Protein AF-A0A2H3C843-F1 (afdb_monomer_lite)

Foldseek 3Di:
DQLVVVCVVPVWAQLLVSQVSSLVVLQVVLVVLVVVLVVVVVVVVVCDVVPDDDDPDDPVVSVVSNPSDRDRDDDDDPDDDPRRGIDDD

pLDDT: mean 81.85, std 14.4, range [50.56, 95.75]

Secondary structure (DSSP, 8-state):
-HHHHHHHH-SS-BHHHHHHHHHHHHHHHHHHHHHHHHHHHHHHHHHHHHH-SS----GGGGSGGG--PPP------SS---TTSBP--

Radius of gyration: 20.21 Å; chains: 1; bounding box: 43×16×58 Å

Organism: Armillaria gallica (NCBI:txid47427)

Structure (mmCIF, N/CA/C/O backbone):
data_AF-A0A2H3C843-F1
#
_entry.id   AF-A0A2H3C843-F1
#
loop_
_atom_site.group_PDB
_atom_site.id
_atom_site.type_symbol
_atom_site.label_atom_id
_atom_site.label_alt_id
_atom_site.label_comp_id
_atom_site.label_asym_id
_atom_site.label_entity_id
_atom_site.label_seq_id
_atom_site.pdbx_PDB_ins_code
_atom_site.Cartn_x
_atom_site.Cartn_y
_atom_site.Cartn_z
_atom_site.occupancy
_atom_site.B_iso_or_equiv
_atom_site.auth_seq_id
_atom_site.auth_comp_id
_atom_site.auth_asym_id
_atom_site.auth_atom_id
_atom_site.pdbx_PDB_model_num
ATOM 1 N N . GLN A 1 1 ? 1.795 -9.368 1.328 1.00 66.88 1 GLN A N 1
ATOM 2 C CA . GLN A 1 1 ? 0.459 -9.309 1.961 1.00 66.88 1 GLN A CA 1
ATOM 3 C C . GLN A 1 1 ? 0.478 -8.195 3.003 1.00 66.88 1 GLN A C 1
ATOM 5 O O . GLN A 1 1 ? 0.984 -8.422 4.091 1.00 66.88 1 GLN A O 1
ATOM 10 N N . ALA A 1 2 ? -0.003 -6.993 2.662 1.00 85.00 2 ALA A N 1
ATOM 11 C CA . ALA A 1 2 ? 0.082 -5.809 3.534 1.00 85.00 2 ALA A CA 1
ATOM 12 C C . ALA A 1 2 ? -0.589 -6.023 4.903 1.00 85.00 2 ALA A C 1
ATOM 14 O O . ALA A 1 2 ? 0.001 -5.722 5.932 1.00 85.00 2 ALA A O 1
ATOM 15 N N . LEU A 1 3 ? -1.779 -6.634 4.913 1.00 89.00 3 LEU A N 1
ATOM 16 C CA . LEU A 1 3 ? -2.542 -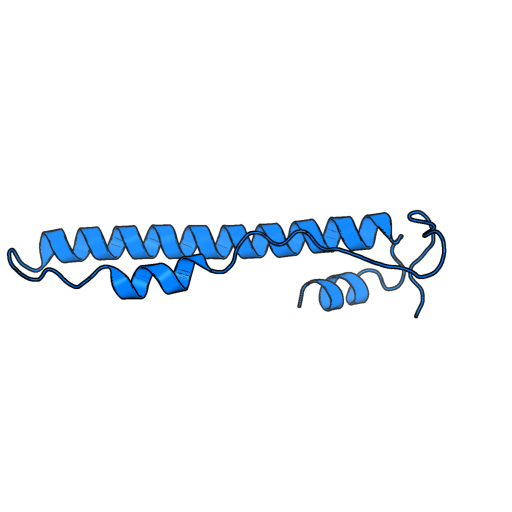6.898 6.134 1.00 89.00 3 LEU A CA 1
ATOM 17 C C . LEU A 1 3 ? -1.772 -7.752 7.154 1.00 89.00 3 LEU A C 1
ATOM 19 O O . LEU A 1 3 ? -1.753 -7.428 8.335 1.00 89.00 3 LEU A O 1
ATOM 23 N N . ILE A 1 4 ? -1.119 -8.824 6.698 1.00 90.75 4 ILE A N 1
ATOM 24 C CA . ILE A 1 4 ? -0.381 -9.735 7.585 1.00 90.75 4 ILE A CA 1
ATOM 25 C C . ILE A 1 4 ? 0.803 -9.018 8.229 1.00 90.75 4 ILE A C 1
ATOM 27 O O . ILE A 1 4 ? 1.026 -9.164 9.424 1.00 90.75 4 ILE A O 1
ATOM 31 N N . GLU A 1 5 ? 1.551 -8.234 7.456 1.00 91.94 5 GLU A N 1
ATOM 32 C CA . GLU A 1 5 ? 2.709 -7.508 7.983 1.00 91.94 5 GLU A CA 1
ATOM 33 C C . GLU A 1 5 ? 2.293 -6.405 8.965 1.00 91.94 5 GLU A C 1
ATOM 35 O O . GLU A 1 5 ? 2.955 -6.209 9.981 1.00 91.94 5 GLU A O 1
ATOM 40 N N . ILE A 1 6 ? 1.159 -5.740 8.724 1.00 92.62 6 ILE A N 1
ATOM 41 C CA . ILE A 1 6 ? 0.594 -4.770 9.672 1.00 92.62 6 ILE A CA 1
ATOM 42 C C . ILE A 1 6 ? 0.217 -5.466 10.987 1.00 92.62 6 ILE A C 1
ATOM 44 O O . ILE A 1 6 ? 0.649 -5.017 12.045 1.00 92.62 6 ILE A O 1
ATOM 48 N N . LEU A 1 7 ? -0.502 -6.595 10.921 1.00 93.44 7 LEU A N 1
ATOM 49 C CA . LEU A 1 7 ? -0.947 -7.336 12.110 1.00 93.44 7 LEU A CA 1
ATOM 50 C C . LEU A 1 7 ? 0.189 -8.040 12.871 1.00 93.44 7 LEU A C 1
ATOM 52 O O . LEU A 1 7 ? 0.065 -8.296 14.064 1.00 93.44 7 LEU A O 1
ATOM 56 N N . LYS A 1 8 ? 1.310 -8.359 12.214 1.00 93.69 8 LYS A N 1
ATOM 57 C CA . LYS A 1 8 ? 2.512 -8.858 12.903 1.00 93.69 8 LYS A CA 1
ATOM 58 C C . LYS A 1 8 ? 3.164 -7.785 13.776 1.00 93.69 8 LYS A C 1
ATOM 60 O O . LYS A 1 8 ? 3.679 -8.113 14.840 1.00 93.69 8 LYS A O 1
ATOM 65 N N . ASN A 1 9 ? 3.178 -6.536 13.308 1.00 93.44 9 ASN A N 1
ATOM 66 C CA . ASN A 1 9 ? 3.824 -5.422 14.006 1.00 93.44 9 ASN A CA 1
ATOM 67 C C . ASN A 1 9 ? 2.939 -4.846 15.115 1.00 93.44 9 ASN A C 1
ATOM 69 O O . ASN A 1 9 ? 3.424 -4.560 16.206 1.00 93.44 9 ASN A O 1
ATOM 73 N N . ASP A 1 10 ? 1.646 -4.698 14.840 1.00 93.62 10 ASP A N 1
ATOM 74 C CA . ASP A 1 10 ? 0.629 -4.358 15.827 1.00 93.62 10 ASP A CA 1
ATOM 75 C C . ASP A 1 10 ? -0.520 -5.362 15.686 1.00 93.62 10 ASP A C 1
ATOM 77 O O . ASP A 1 10 ? -1.271 -5.287 14.713 1.00 93.62 10 ASP A O 1
ATOM 81 N N . PRO A 1 11 ? -0.665 -6.321 16.617 1.00 93.75 11 PRO A N 1
ATOM 82 C CA . PRO A 1 11 ? -1.742 -7.307 16.559 1.00 93.75 11 PRO A CA 1
ATOM 83 C C . PRO A 1 11 ? -3.143 -6.725 16.771 1.00 93.75 11 PRO A C 1
ATOM 85 O O . PRO A 1 11 ? -4.124 -7.350 16.365 1.00 93.75 11 PRO A O 1
ATOM 88 N N . HIS A 1 12 ? -3.259 -5.551 17.409 1.00 94.12 12 HIS A N 1
ATOM 89 C CA . HIS A 1 12 ? -4.544 -4.978 17.827 1.00 94.12 12 HIS A CA 1
ATOM 90 C C . HIS A 1 12 ? -4.672 -3.471 17.528 1.00 94.12 12 HIS A C 1
ATOM 92 O O . HIS A 1 12 ? -5.025 -2.702 18.438 1.00 94.12 12 HIS A O 1
ATOM 98 N N . PRO A 1 13 ? -4.447 -3.035 16.272 1.00 94.31 13 PRO A N 1
ATOM 99 C CA . PRO A 1 13 ? -4.613 -1.646 15.874 1.00 94.31 13 PRO A CA 1
ATOM 100 C C . PRO A 1 13 ? -6.083 -1.254 15.975 1.00 94.31 13 PRO A C 1
ATOM 102 O O . PRO A 1 13 ? -6.976 -2.108 15.946 1.00 94.31 13 PRO A O 1
ATOM 105 N N . SER A 1 14 ? -6.373 0.045 16.046 1.00 95.75 14 SER A N 1
ATOM 106 C CA . SER A 1 14 ? -7.749 0.477 15.807 1.00 95.75 14 SER A CA 1
ATOM 107 C C . SER A 1 14 ? -8.158 0.123 14.374 1.00 95.75 14 SER A C 1
ATOM 109 O O . SER A 1 14 ? -7.319 0.053 13.472 1.00 95.75 14 SER A O 1
ATOM 111 N N . LEU A 1 15 ? -9.449 -0.090 14.131 1.00 93.25 15 LEU A N 1
ATOM 112 C CA . LEU A 1 15 ? -9.930 -0.400 12.783 1.00 93.25 15 LEU A CA 1
ATOM 113 C C . LEU A 1 15 ? -9.608 0.725 11.784 1.00 93.25 15 LEU A C 1
ATOM 115 O O . LEU A 1 15 ? -9.286 0.466 10.627 1.00 93.25 15 LEU A O 1
ATOM 119 N N . LYS A 1 16 ? -9.639 1.977 12.249 1.00 94.38 16 LYS A N 1
ATOM 120 C CA . LYS A 1 16 ? -9.197 3.152 11.497 1.00 94.38 16 LYS A CA 1
ATOM 121 C C . LYS A 1 16 ? -7.723 3.049 11.105 1.00 94.38 16 LYS A C 1
ATOM 123 O O . LYS A 1 16 ? -7.398 3.240 9.932 1.00 94.38 16 LYS A O 1
ATOM 128 N N . ASP A 1 17 ? -6.848 2.754 12.063 1.00 95.06 17 ASP A N 1
ATOM 129 C CA . ASP A 1 17 ? -5.405 2.673 11.815 1.00 95.06 17 ASP A CA 1
ATOM 130 C C . ASP A 1 17 ? -5.076 1.488 10.908 1.00 95.06 17 ASP A C 1
ATOM 132 O O . ASP A 1 17 ? -4.279 1.621 9.984 1.00 95.06 17 ASP A O 1
ATOM 136 N N . LEU A 1 18 ? -5.761 0.358 11.100 1.00 94.31 18 LEU A N 1
ATOM 137 C CA . LEU A 1 18 ? -5.643 -0.813 10.240 1.00 94.31 18 LEU A CA 1
ATOM 138 C C . LEU A 1 18 ? -5.953 -0.462 8.781 1.00 94.31 18 LEU A C 1
ATOM 140 O O . LEU A 1 18 ? -5.117 -0.684 7.907 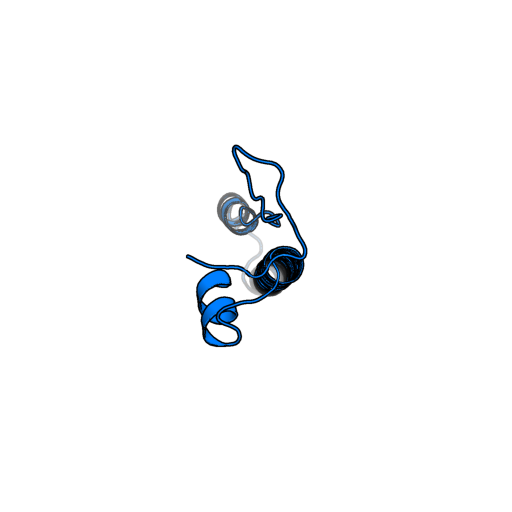1.00 94.31 18 LEU A O 1
ATOM 144 N N . MET A 1 19 ? -7.122 0.129 8.517 1.00 94.19 19 MET A N 1
ATOM 145 C CA . MET A 1 19 ? -7.534 0.497 7.158 1.00 94.19 19 MET A CA 1
ATOM 146 C C . MET A 1 19 ? -6.609 1.553 6.543 1.00 94.19 19 MET A C 1
ATOM 148 O O . MET A 1 19 ? -6.238 1.441 5.374 1.00 94.19 19 MET A O 1
ATOM 152 N N . THR A 1 20 ? -6.171 2.531 7.341 1.00 94.88 20 THR A N 1
ATOM 153 C CA . THR A 1 20 ? -5.218 3.568 6.909 1.00 94.88 20 THR A CA 1
ATOM 154 C C . THR A 1 20 ? -3.877 2.952 6.506 1.00 94.88 20 THR A C 1
ATOM 156 O O . THR A 1 20 ? -3.360 3.229 5.425 1.00 94.88 20 THR A O 1
ATOM 159 N N . ASN A 1 21 ? -3.333 2.058 7.333 1.00 94.56 21 ASN A N 1
ATOM 160 C CA . ASN A 1 21 ? -2.052 1.407 7.074 1.00 94.56 21 ASN A CA 1
ATOM 161 C C . ASN A 1 21 ? -2.121 0.474 5.861 1.00 94.56 21 ASN A C 1
ATOM 163 O O . ASN A 1 21 ? -1.209 0.475 5.033 1.00 94.56 21 ASN A O 1
ATOM 167 N N . VAL A 1 22 ? -3.213 -0.284 5.708 1.00 93.12 22 VAL A N 1
ATOM 168 C CA . VAL A 1 22 ? -3.424 -1.123 4.519 1.00 93.12 22 VAL A CA 1
ATOM 169 C C . VAL A 1 22 ? -3.488 -0.249 3.266 1.00 93.12 22 VAL A C 1
ATOM 171 O O . VAL A 1 22 ? -2.852 -0.587 2.267 1.00 93.12 22 VAL A O 1
ATOM 174 N N . SER A 1 23 ? -4.192 0.887 3.320 1.00 92.62 23 SER A N 1
ATOM 175 C CA . SER A 1 23 ? -4.279 1.831 2.200 1.00 92.62 23 SER A CA 1
ATOM 176 C C . SER A 1 23 ? -2.898 2.366 1.812 1.00 92.62 23 SER A C 1
ATOM 178 O O . SER A 1 23 ? -2.508 2.282 0.646 1.00 92.62 23 SER A O 1
ATOM 180 N N . HIS A 1 24 ? -2.095 2.805 2.786 1.00 93.06 24 HIS A N 1
ATOM 181 C CA . HIS A 1 24 ? -0.730 3.277 2.542 1.00 93.06 24 HIS A CA 1
ATOM 182 C C . HIS A 1 24 ? 0.168 2.211 1.906 1.00 93.06 24 HIS A C 1
ATOM 184 O O . HIS A 1 24 ? 0.870 2.499 0.935 1.00 93.06 24 HIS A O 1
ATOM 190 N N . GLU A 1 25 ? 0.141 0.977 2.410 1.00 91.81 25 GLU A N 1
ATOM 191 C CA . GLU A 1 25 ? 0.989 -0.098 1.888 1.00 91.81 25 GLU A CA 1
ATOM 192 C C . GLU A 1 25 ? 0.584 -0.519 0.473 1.00 91.81 25 GLU A C 1
ATOM 194 O O . GLU A 1 25 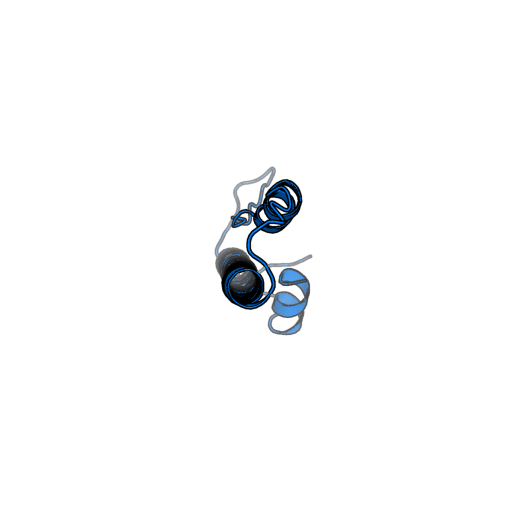? 1.439 -0.697 -0.401 1.00 91.81 25 GLU A O 1
ATOM 199 N N . VAL A 1 26 ? -0.718 -0.620 0.201 1.00 89.19 26 VAL A N 1
ATOM 200 C CA . VAL A 1 26 ? -1.212 -0.942 -1.143 1.00 89.19 26 VAL A CA 1
ATOM 201 C C . VAL A 1 26 ? -0.928 0.199 -2.122 1.00 89.19 26 VAL A C 1
ATOM 203 O O . VAL A 1 26 ? -0.498 -0.051 -3.254 1.00 89.19 26 VAL A O 1
ATOM 206 N N . HIS A 1 27 ? -1.071 1.452 -1.688 1.00 89.94 27 HIS A N 1
ATOM 207 C CA . HIS A 1 27 ? -0.710 2.620 -2.486 1.00 89.94 27 HIS A CA 1
ATOM 208 C C . HIS A 1 27 ? 0.788 2.634 -2.818 1.00 89.94 27 HIS A C 1
ATOM 210 O O . HIS A 1 27 ? 1.171 2.773 -3.980 1.00 89.94 27 HIS A O 1
ATOM 216 N N . LYS A 1 28 ? 1.651 2.399 -1.824 1.00 90.06 28 LYS A N 1
ATOM 217 C CA . LYS A 1 28 ? 3.108 2.320 -2.000 1.00 90.06 28 LYS A CA 1
ATOM 218 C C . LYS A 1 28 ? 3.511 1.198 -2.956 1.00 90.06 28 LYS A C 1
ATOM 220 O O . LYS A 1 28 ? 4.349 1.410 -3.834 1.00 90.06 28 LYS A O 1
ATOM 225 N N . ALA A 1 29 ? 2.910 0.017 -2.823 1.00 87.12 29 ALA A N 1
ATOM 226 C CA . ALA A 1 29 ? 3.136 -1.094 -3.743 1.00 87.12 29 ALA A CA 1
ATOM 227 C C . ALA A 1 29 ? 2.736 -0.723 -5.181 1.00 87.12 29 ALA A C 1
ATOM 229 O O . ALA A 1 29 ? 3.501 -0.965 -6.118 1.00 87.12 29 ALA A O 1
ATOM 230 N N . SER A 1 30 ? 1.589 -0.057 -5.338 1.00 86.12 30 SER A N 1
ATOM 231 C CA . SER A 1 30 ? 1.106 0.433 -6.631 1.00 86.12 30 SER A CA 1
ATOM 232 C C . SER A 1 30 ? 2.083 1.440 -7.242 1.00 86.12 30 SER A C 1
ATOM 234 O O . SER A 1 30 ? 2.477 1.275 -8.396 1.00 86.12 30 SER A O 1
ATOM 236 N N . LEU A 1 31 ? 2.559 2.430 -6.475 1.00 88.25 31 LEU A N 1
ATOM 237 C CA . LEU A 1 31 ? 3.548 3.411 -6.940 1.00 88.25 31 LEU A CA 1
ATOM 238 C C . LEU A 1 31 ? 4.859 2.757 -7.392 1.00 88.25 31 LEU A C 1
ATOM 240 O O . LEU A 1 31 ? 5.394 3.106 -8.446 1.00 88.25 31 LEU A O 1
ATOM 244 N N . ASN A 1 32 ? 5.366 1.787 -6.629 1.00 88.25 32 ASN A N 1
ATOM 245 C CA . ASN A 1 32 ? 6.581 1.057 -6.988 1.00 88.25 32 ASN A CA 1
ATOM 246 C C . ASN A 1 32 ? 6.418 0.302 -8.312 1.00 88.25 32 ASN A C 1
ATOM 248 O O . ASN A 1 32 ? 7.321 0.329 -9.152 1.00 88.25 32 ASN A O 1
ATOM 252 N N . MET A 1 33 ? 5.263 -0.333 -8.519 1.00 85.62 33 MET A N 1
ATOM 253 C CA . MET A 1 33 ? 4.957 -1.023 -9.769 1.00 85.62 33 MET A CA 1
ATOM 254 C C . MET A 1 33 ? 4.876 -0.041 -10.944 1.00 85.62 33 MET A C 1
ATOM 256 O O . MET A 1 33 ? 5.545 -0.239 -11.958 1.00 85.62 33 MET A O 1
ATOM 260 N N . HIS A 1 34 ? 4.151 1.070 -10.780 1.00 85.69 34 HIS A N 1
ATOM 261 C CA . HIS A 1 34 ? 4.037 2.115 -11.802 1.00 85.69 34 HIS A CA 1
ATOM 262 C C . HIS A 1 34 ? 5.402 2.704 -12.178 1.00 85.69 34 HIS A C 1
ATOM 264 O O . HIS A 1 34 ? 5.690 2.898 -13.359 1.00 85.69 34 HIS A O 1
ATOM 270 N N . SER A 1 35 ? 6.267 2.951 -11.190 1.00 88.00 35 SER A N 1
ATOM 271 C CA . SER A 1 35 ? 7.630 3.439 -11.418 1.00 88.00 35 SER A CA 1
ATOM 272 C C . SER A 1 35 ? 8.446 2.455 -12.264 1.00 88.00 35 SER A C 1
ATOM 274 O O . SER A 1 35 ? 9.031 2.844 -13.275 1.00 88.00 35 SER A O 1
ATOM 276 N N . ARG A 1 36 ? 8.410 1.160 -11.922 1.00 86.81 36 ARG A N 1
ATOM 277 C CA . ARG A 1 36 ? 9.094 0.101 -12.685 1.00 86.81 36 ARG A CA 1
ATOM 278 C C . ARG A 1 36 ? 8.581 -0.001 -14.118 1.00 86.81 36 ARG A C 1
ATOM 280 O O . ARG A 1 36 ? 9.387 -0.072 -15.041 1.00 86.81 36 ARG A O 1
ATOM 287 N N . ILE A 1 3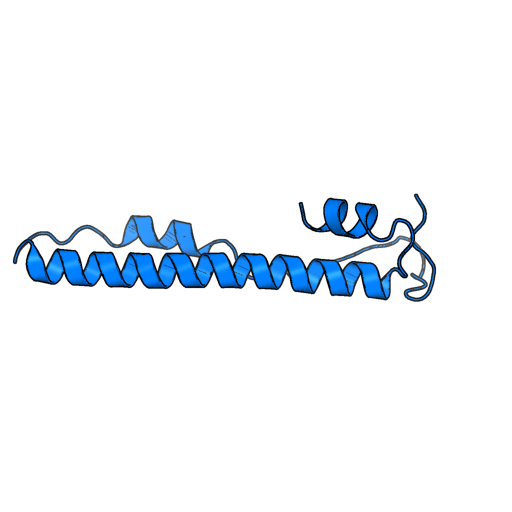7 ? 7.264 0.058 -14.313 1.00 84.94 37 ILE A N 1
ATOM 288 C CA . ILE A 1 37 ? 6.645 0.044 -15.645 1.00 84.94 37 ILE A CA 1
ATOM 289 C C . ILE A 1 37 ? 7.079 1.264 -16.454 1.00 84.94 37 ILE A C 1
ATOM 291 O O . ILE A 1 37 ? 7.414 1.135 -17.629 1.00 84.94 37 ILE A O 1
ATOM 295 N N . LYS A 1 38 ? 7.100 2.453 -15.844 1.00 86.00 38 LYS A N 1
ATOM 296 C CA . LYS A 1 38 ? 7.533 3.683 -16.515 1.00 86.00 38 LYS A CA 1
ATOM 297 C C . LYS A 1 38 ? 8.987 3.586 -16.974 1.00 86.00 38 LYS A C 1
ATOM 299 O O . LYS A 1 38 ? 9.275 3.960 -18.111 1.00 86.00 38 LYS A O 1
ATOM 304 N N . THR A 1 39 ? 9.876 3.068 -16.125 1.00 89.06 39 THR A N 1
ATOM 305 C CA . THR A 1 39 ? 11.280 2.814 -16.478 1.00 89.06 39 THR A CA 1
ATOM 306 C C . THR A 1 39 ? 11.378 1.806 -17.618 1.00 89.06 39 THR A C 1
ATOM 308 O O . THR A 1 39 ? 11.962 2.120 -18.646 1.00 89.06 39 THR A O 1
ATOM 311 N N . TYR A 1 40 ? 10.689 0.668 -17.518 1.00 85.75 40 TYR A N 1
ATOM 312 C CA . TYR A 1 40 ? 10.660 -0.341 -18.578 1.00 85.75 40 TYR A CA 1
ATOM 313 C C . TYR A 1 40 ? 10.165 0.215 -19.925 1.00 85.75 40 TYR A C 1
ATOM 315 O O . TYR A 1 40 ? 10.824 0.044 -20.949 1.00 85.75 40 TYR A O 1
ATOM 323 N N . LYS A 1 41 ? 9.043 0.954 -19.935 1.00 84.12 41 LYS A N 1
ATOM 324 C CA . LYS A 1 41 ? 8.511 1.623 -21.139 1.00 84.12 41 LYS A CA 1
ATOM 325 C C . LYS A 1 41 ? 9.524 2.615 -21.727 1.00 84.12 41 LYS A C 1
ATOM 327 O O . LYS A 1 41 ? 9.586 2.773 -22.946 1.00 84.12 41 LYS A O 1
ATOM 332 N N . LYS A 1 42 ? 10.294 3.315 -20.886 1.00 87.31 42 LYS A N 1
ATOM 333 C CA . LYS A 1 42 ? 11.340 4.249 -21.329 1.00 87.31 42 LYS A CA 1
ATOM 334 C C . LYS A 1 42 ? 12.510 3.500 -21.970 1.00 87.31 42 LYS A C 1
ATOM 336 O O . LYS A 1 42 ? 12.916 3.871 -23.069 1.00 87.31 42 LYS A O 1
ATOM 341 N N . ASP A 1 43 ? 12.996 2.449 -21.320 1.00 87.06 43 ASP A N 1
ATOM 342 C CA . ASP A 1 43 ? 14.135 1.657 -21.788 1.00 87.06 43 ASP A CA 1
ATOM 343 C C . ASP A 1 43 ? 13.808 0.945 -23.105 1.00 87.06 43 ASP A C 1
ATOM 345 O O . ASP A 1 43 ? 14.612 0.969 -24.034 1.00 87.06 43 ASP A O 1
ATOM 349 N N . LEU A 1 44 ? 12.585 0.418 -23.242 1.00 84.31 44 LEU A N 1
ATOM 350 C CA . LEU A 1 44 ? 12.078 -0.127 -24.503 1.00 84.31 44 LEU A CA 1
ATOM 351 C C . LEU A 1 44 ? 12.096 0.906 -25.633 1.00 84.31 44 LEU A C 1
ATOM 353 O O . LEU A 1 44 ? 12.589 0.616 -26.720 1.00 84.31 44 LEU A O 1
ATOM 357 N N . LYS A 1 45 ? 11.579 2.119 -25.392 1.00 84.50 45 LYS A N 1
ATOM 358 C CA . LYS A 1 45 ? 11.593 3.197 -26.399 1.00 84.50 45 LYS A CA 1
ATOM 359 C C . LYS A 1 45 ? 13.015 3.553 -26.820 1.00 84.50 45 LYS A C 1
ATOM 361 O O . LYS A 1 45 ? 13.271 3.802 -27.997 1.00 84.50 45 LYS A O 1
ATOM 366 N N . GLU A 1 46 ? 13.936 3.595 -25.864 1.00 87.12 46 GLU A N 1
ATOM 367 C CA . GLU A 1 46 ? 15.334 3.890 -26.141 1.00 87.12 46 GLU A CA 1
ATOM 368 C C . GLU A 1 46 ? 16.031 2.762 -26.911 1.00 87.12 46 GLU A C 1
ATOM 370 O O . GLU A 1 46 ? 16.764 3.049 -27.857 1.00 87.12 46 GLU A O 1
ATOM 375 N N . TRP A 1 47 ? 15.765 1.502 -26.564 1.00 82.06 47 TRP A N 1
ATOM 376 C CA . TRP A 1 47 ? 16.239 0.340 -27.310 1.00 82.06 47 TRP A CA 1
ATOM 377 C C . TRP A 1 47 ? 15.696 0.341 -28.744 1.00 82.06 47 TRP A C 1
ATOM 379 O O . TRP A 1 47 ? 16.486 0.272 -29.678 1.00 82.06 47 TRP A O 1
ATOM 389 N N . HIS A 1 48 ? 14.391 0.564 -28.946 1.00 80.00 48 HIS A N 1
ATOM 390 C CA . HIS A 1 48 ? 13.792 0.694 -30.284 1.00 80.00 48 HIS A CA 1
ATOM 391 C C . HIS A 1 48 ? 14.492 1.771 -31.124 1.00 80.00 48 HIS A C 1
ATOM 393 O O . HIS A 1 48 ? 14.874 1.513 -32.264 1.00 80.00 48 HIS A O 1
ATOM 399 N N . ARG A 1 49 ? 14.735 2.959 -30.546 1.00 81.56 49 ARG A N 1
ATOM 400 C CA . ARG A 1 49 ? 15.451 4.058 -31.220 1.00 81.56 49 ARG A CA 1
ATOM 401 C C . ARG A 1 49 ? 16.872 3.667 -31.643 1.00 81.56 49 ARG A C 1
ATOM 403 O O . ARG A 1 49 ? 17.382 4.212 -32.615 1.00 81.56 49 ARG A O 1
ATOM 410 N N . ARG A 1 50 ? 17.525 2.777 -30.892 1.00 82.06 50 ARG A N 1
ATOM 411 C CA . ARG A 1 50 ? 18.903 2.328 -31.142 1.00 82.06 50 ARG A CA 1
ATOM 412 C C . ARG A 1 50 ? 18.981 1.095 -32.054 1.00 82.06 50 ARG A C 1
ATOM 414 O O . ARG A 1 50 ? 20.022 0.908 -32.671 1.00 82.06 50 ARG A O 1
ATOM 421 N N . SER A 1 51 ? 17.937 0.262 -32.123 1.00 70.81 51 SER A N 1
ATOM 422 C CA . SER A 1 51 ? 18.041 -1.105 -32.655 1.00 70.81 51 SER A CA 1
ATOM 423 C C . SER A 1 51 ? 17.451 -1.364 -34.047 1.00 70.81 51 SER A C 1
ATOM 425 O O . SER A 1 51 ? 17.971 -2.274 -34.681 1.00 70.81 51 SER A O 1
ATOM 427 N N . CYS A 1 52 ? 16.449 -0.634 -34.569 1.00 54.84 52 CYS A N 1
ATOM 428 C CA . CYS A 1 52 ? 16.090 -0.688 -36.008 1.00 54.84 52 CYS A CA 1
ATOM 429 C C . CYS A 1 52 ? 14.913 0.222 -36.406 1.00 54.84 52 CYS A C 1
ATOM 431 O O . CYS A 1 52 ? 13.976 0.427 -35.640 1.00 54.84 52 CYS A O 1
ATOM 433 N N . THR A 1 53 ? 14.932 0.662 -37.667 1.00 59.75 53 THR A N 1
ATOM 434 C CA . THR A 1 53 ? 13.966 1.549 -38.342 1.00 59.75 53 THR A CA 1
ATOM 435 C C . THR A 1 53 ? 12.620 0.884 -38.707 1.00 59.75 53 THR A C 1
ATOM 437 O O . THR A 1 53 ? 11.731 1.583 -39.175 1.00 59.75 53 THR A O 1
ATOM 440 N N . GLU A 1 54 ? 12.402 -0.423 -38.482 1.00 57.78 54 GLU A N 1
ATOM 441 C CA . GLU A 1 54 ? 11.241 -1.126 -39.086 1.00 57.78 54 GLU A CA 1
ATOM 442 C C . GLU A 1 54 ? 10.380 -2.033 -38.182 1.00 57.78 54 GLU A C 1
ATOM 444 O O . GLU A 1 54 ? 9.347 -2.522 -38.634 1.00 57.78 54 GLU A O 1
ATOM 449 N N . ALA A 1 55 ? 10.686 -2.248 -36.901 1.00 50.56 55 ALA A N 1
ATOM 450 C CA . ALA A 1 55 ? 9.891 -3.188 -36.094 1.00 50.56 55 ALA A CA 1
ATOM 451 C C . ALA A 1 55 ? 8.837 -2.486 -35.218 1.00 50.56 55 ALA A C 1
ATOM 453 O O . ALA A 1 55 ? 9.072 -2.168 -34.048 1.00 50.56 55 ALA A O 1
ATOM 454 N N . ALA A 1 56 ? 7.644 -2.280 -35.781 1.00 55.12 56 ALA A N 1
ATOM 455 C CA . ALA A 1 56 ? 6.432 -1.937 -35.039 1.00 55.12 56 ALA A CA 1
ATOM 456 C C . ALA A 1 56 ? 5.947 -3.155 -34.229 1.00 55.12 56 ALA A C 1
ATOM 458 O O . ALA A 1 56 ? 5.053 -3.889 -34.644 1.00 55.12 56 ALA A O 1
ATOM 459 N N . VAL A 1 57 ? 6.555 -3.395 -33.067 1.00 56.59 57 VAL A N 1
ATOM 460 C CA . VAL A 1 57 ? 6.020 -4.363 -32.103 1.00 56.59 57 VAL A CA 1
ATOM 461 C C . VAL A 1 57 ? 4.758 -3.762 -31.483 1.00 56.59 57 VAL A C 1
ATOM 463 O O . VAL A 1 57 ? 4.790 -2.692 -30.873 1.00 56.59 57 VAL A O 1
ATOM 466 N N . SER A 1 58 ? 3.632 -4.439 -31.714 1.00 54.25 58 SER A N 1
ATOM 467 C CA . SER A 1 58 ? 2.294 -4.055 -31.265 1.00 54.25 58 SER A CA 1
ATOM 468 C C . SER A 1 58 ? 2.250 -3.798 -29.755 1.00 54.25 58 SER A C 1
ATOM 470 O O . SER A 1 58 ? 2.629 -4.641 -28.947 1.00 54.25 58 SER A O 1
ATOM 472 N N . VAL A 1 59 ? 1.713 -2.631 -29.390 1.00 54.41 59 VAL A N 1
ATOM 473 C CA . VAL A 1 59 ? 1.535 -2.055 -28.037 1.00 54.41 59 VAL A CA 1
ATOM 474 C C . VAL A 1 59 ? 0.614 -2.898 -27.123 1.00 54.41 59 VAL A C 1
ATOM 476 O O . VAL A 1 59 ? 0.322 -2.524 -25.990 1.00 54.41 59 VAL A O 1
ATOM 479 N N . SER A 1 60 ? 0.157 -4.062 -27.588 1.00 53.62 60 SER A N 1
ATOM 480 C CA . SER A 1 60 ? -0.835 -4.898 -26.909 1.00 53.62 60 SER A CA 1
ATOM 481 C C . SER A 1 60 ? -0.359 -5.465 -25.562 1.00 53.62 60 SER A C 1
ATOM 483 O O . SER A 1 60 ? -1.131 -5.463 -24.606 1.00 53.62 60 SER A O 1
ATOM 485 N N . ASP A 1 61 ? 0.909 -5.870 -25.423 1.00 51.94 61 ASP A N 1
ATOM 486 C CA . ASP A 1 61 ? 1.418 -6.461 -24.166 1.00 51.94 61 ASP A CA 1
ATOM 487 C C . ASP A 1 61 ? 1.596 -5.440 -23.035 1.00 51.94 61 ASP A C 1
ATOM 489 O O . ASP A 1 61 ? 1.656 -5.788 -21.855 1.00 51.94 61 ASP A O 1
ATOM 493 N N . THR A 1 62 ? 1.642 -4.146 -23.360 1.00 53.41 62 THR A N 1
ATOM 494 C CA . THR A 1 62 ? 1.821 -3.098 -22.348 1.00 53.41 62 THR A CA 1
ATOM 495 C C . THR A 1 62 ? 0.532 -2.769 -21.596 1.00 53.41 62 THR A C 1
ATOM 497 O O . THR A 1 62 ? 0.599 -2.207 -20.502 1.00 53.41 62 THR A O 1
ATOM 500 N N . VAL A 1 63 ? -0.625 -3.142 -22.153 1.00 51.94 63 VAL A N 1
ATOM 501 C CA . VAL A 1 63 ? -1.953 -2.931 -21.555 1.00 51.94 63 VAL A CA 1
ATOM 502 C C . VAL A 1 63 ? -2.157 -3.822 -20.322 1.00 51.94 63 VAL A C 1
ATOM 504 O O . VAL A 1 63 ? -2.784 -3.397 -19.356 1.00 51.94 63 VAL A O 1
ATOM 507 N N . ALA A 1 64 ? -1.552 -5.016 -20.286 1.00 53.50 64 ALA A N 1
ATOM 508 C CA . ALA A 1 64 ? -1.658 -5.930 -19.145 1.00 53.50 64 ALA A CA 1
ATOM 509 C C . ALA A 1 64 ? -0.911 -5.435 -17.887 1.00 53.50 64 ALA A C 1
ATOM 511 O O . ALA A 1 64 ? -1.303 -5.754 -16.765 1.00 53.50 64 ALA A O 1
ATOM 512 N N . LEU A 1 65 ? 0.140 -4.621 -18.048 1.00 55.56 65 LEU A N 1
ATOM 513 C CA . LEU A 1 65 ? 0.942 -4.106 -16.929 1.00 55.56 65 LEU A CA 1
ATOM 514 C C . LEU A 1 65 ? 0.233 -3.002 -16.126 1.00 55.56 65 LEU A C 1
ATOM 516 O O . LEU A 1 65 ? 0.573 -2.791 -14.966 1.00 55.56 65 LEU A O 1
ATOM 520 N N . GLU A 1 66 ? -0.755 -2.313 -16.701 1.00 55.66 66 GLU A N 1
ATOM 521 C CA . GLU A 1 66 ? -1.479 -1.212 -16.040 1.00 55.66 66 GLU A CA 1
ATOM 522 C C . GLU A 1 66 ? -2.678 -1.665 -15.188 1.00 55.66 66 GLU A C 1
ATOM 524 O O . GLU A 1 66 ? -3.293 -0.843 -14.516 1.00 55.66 66 GLU A O 1
ATOM 529 N N . MET A 1 67 ? -3.004 -2.963 -15.147 1.00 55.19 67 MET A N 1
ATOM 530 C CA . MET A 1 67 ? -4.229 -3.442 -14.485 1.00 55.19 67 MET A CA 1
ATOM 531 C C . MET A 1 67 ? -4.179 -3.488 -12.948 1.00 55.19 67 MET A C 1
ATOM 533 O O . MET A 1 67 ? -5.210 -3.739 -12.321 1.00 55.19 67 MET A O 1
ATOM 537 N N . THR A 1 68 ? -3.045 -3.200 -12.301 1.00 59.66 68 THR A N 1
ATOM 538 C CA . THR A 1 68 ? -3.035 -2.921 -10.852 1.00 59.66 68 THR A CA 1
ATOM 539 C C . THR A 1 68 ? -3.527 -1.499 -10.604 1.00 59.66 68 THR A C 1
ATOM 541 O O . THR A 1 68 ? -2.752 -0.609 -10.248 1.00 59.66 68 THR A O 1
ATOM 544 N N . ASN A 1 69 ? -4.824 -1.283 -10.829 1.00 64.19 69 ASN A N 1
ATOM 545 C CA . ASN A 1 69 ? -5.505 -0.057 -10.436 1.00 64.19 69 ASN A CA 1
ATOM 546 C C . ASN A 1 69 ? -5.284 0.171 -8.939 1.00 64.19 69 ASN A C 1
ATOM 548 O O . ASN A 1 69 ? -5.341 -0.783 -8.157 1.00 64.19 69 ASN A O 1
ATOM 552 N N . PHE A 1 70 ? -5.028 1.423 -8.552 1.00 74.06 70 PHE A N 1
ATOM 553 C CA . PHE A 1 70 ? -4.942 1.817 -7.148 1.00 74.06 70 PHE A CA 1
ATOM 554 C C . PHE A 1 70 ? -6.168 1.282 -6.408 1.00 74.06 70 PHE A C 1
ATOM 556 O O . PHE A 1 70 ? -7.300 1.616 -6.751 1.00 74.06 70 PHE A O 1
ATOM 563 N N . GLN A 1 71 ? -5.933 0.393 -5.447 1.00 81.88 71 GLN A N 1
ATOM 564 C CA . GLN A 1 71 ? -7.004 -0.175 -4.643 1.00 81.88 71 GLN A CA 1
ATOM 565 C C . GLN A 1 71 ? -7.246 0.734 -3.447 1.00 81.88 71 GLN A C 1
ATOM 567 O O . GLN A 1 71 ? -6.294 1.154 -2.787 1.00 81.88 71 GLN A O 1
ATOM 572 N N . ASP A 1 72 ? -8.517 0.974 -3.154 1.00 84.62 72 ASP A N 1
ATOM 573 C CA . ASP A 1 72 ? -8.948 1.570 -1.899 1.00 84.62 72 ASP A CA 1
ATOM 574 C C . ASP A 1 72 ? -9.537 0.463 -1.013 1.00 84.62 72 ASP A C 1
ATOM 576 O O . ASP A 1 72 ? -10.561 -0.123 -1.380 1.00 84.62 72 ASP A O 1
ATOM 580 N N . PRO A 1 73 ? -8.887 0.091 0.103 1.00 88.25 73 PRO A N 1
ATOM 581 C CA . PRO A 1 73 ? -9.368 -0.983 0.961 1.00 88.25 73 PRO A CA 1
ATOM 582 C C . PRO A 1 73 ? -10.763 -0.676 1.516 1.00 88.25 73 PRO A C 1
ATOM 584 O O . PRO A 1 73 ? -10.985 0.373 2.114 1.00 88.25 73 PRO A O 1
ATOM 587 N N . GLN A 1 74 ? -11.691 -1.624 1.379 1.00 90.81 74 GLN A N 1
ATOM 588 C CA . GLN A 1 74 ? -13.061 -1.502 1.882 1.00 90.81 74 GLN A CA 1
ATOM 589 C C . GLN A 1 74 ? -13.327 -2.525 2.984 1.00 90.81 74 GLN A C 1
ATOM 591 O O . GLN A 1 74 ? -12.829 -3.651 2.934 1.00 90.81 74 GLN A O 1
ATOM 596 N N . LEU A 1 75 ? -14.149 -2.140 3.960 1.00 89.62 75 LEU A N 1
ATOM 597 C CA . LEU A 1 75 ? -14.584 -3.018 5.038 1.00 89.62 75 LEU A CA 1
ATOM 598 C C . LEU A 1 75 ? -16.087 -2.870 5.272 1.00 89.62 75 LEU A C 1
ATOM 600 O O . LEU A 1 75 ? -16.585 -1.777 5.533 1.00 89.62 75 LEU A O 1
ATOM 604 N N . SER A 1 76 ? -16.802 -3.990 5.210 1.00 90.38 76 SER A N 1
ATOM 605 C CA . SER A 1 76 ? -18.245 -4.067 5.436 1.00 90.38 76 SER A CA 1
ATOM 606 C C . SER A 1 76 ? -18.571 -4.776 6.747 1.00 90.38 76 SER A C 1
ATOM 608 O O . SER A 1 76 ? -17.848 -5.675 7.172 1.00 90.38 76 SER A O 1
ATOM 610 N N . SER A 1 77 ? -19.703 -4.427 7.355 1.00 91.56 77 SER A N 1
ATOM 611 C CA . SER A 1 77 ? -20.197 -5.068 8.574 1.00 91.56 77 SER A CA 1
ATOM 612 C C . SER A 1 77 ? -21.720 -5.076 8.612 1.00 91.56 77 SER A C 1
ATOM 614 O O . SER A 1 77 ? -22.369 -4.152 8.130 1.00 91.56 77 SER A O 1
ATOM 616 N N . HIS A 1 78 ? -22.290 -6.102 9.244 1.00 93.31 78 HIS A N 1
ATOM 617 C CA . HIS A 1 78 ? -23.726 -6.188 9.528 1.00 93.31 78 HIS A CA 1
ATOM 618 C C . HIS A 1 78 ? -24.173 -5.279 10.685 1.00 93.31 78 HIS A C 1
ATOM 620 O O . HIS A 1 78 ? -25.367 -5.081 10.892 1.00 93.31 78 HIS A O 1
ATOM 626 N N . LYS A 1 79 ? -23.225 -4.746 11.464 1.00 91.00 79 LYS A N 1
ATOM 627 C CA . LYS A 1 79 ? -23.457 -3.822 12.583 1.00 91.00 79 LYS A CA 1
ATOM 628 C C . LYS A 1 79 ? -22.657 -2.534 12.376 1.00 91.00 79 LYS A C 1
ATOM 630 O O . LYS A 1 79 ? -21.607 -2.596 11.730 1.00 91.00 79 LYS A O 1
ATOM 635 N N . PRO A 1 80 ? -23.082 -1.394 12.952 1.00 92.69 80 PRO A N 1
ATOM 636 C CA . PRO A 1 80 ? -22.278 -0.177 12.941 1.00 92.69 80 PRO A CA 1
ATOM 637 C C . PRO A 1 80 ? -20.852 -0.455 13.427 1.00 92.69 80 PRO A C 1
ATOM 639 O O . PRO A 1 80 ? -20.653 -1.065 14.479 1.00 92.69 80 PRO A O 1
ATOM 642 N N . LEU A 1 81 ? -19.865 -0.039 12.636 1.00 90.31 81 LEU A N 1
ATOM 643 C CA . LEU A 1 81 ? -18.456 -0.238 12.952 1.00 90.31 81 LEU A CA 1
ATOM 644 C C . LEU A 1 81 ? -17.973 0.850 13.906 1.00 90.31 81 LEU A C 1
ATOM 646 O O . LEU 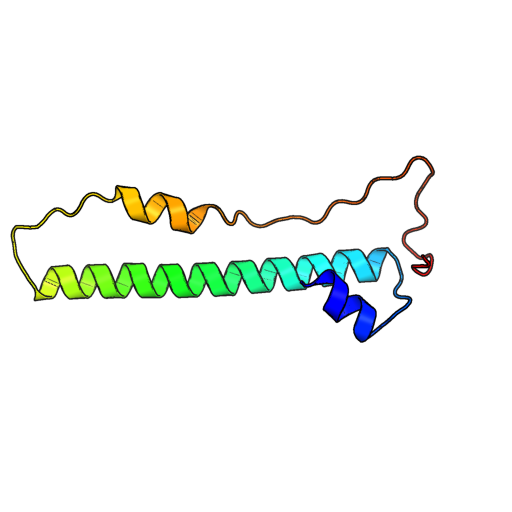A 1 81 ? -18.066 2.041 13.610 1.00 90.31 81 LEU A O 1
ATOM 650 N N . ASN A 1 82 ? -17.392 0.437 15.031 1.00 93.44 82 ASN A N 1
ATOM 651 C CA . ASN A 1 82 ? -16.610 1.341 15.859 1.00 93.44 82 ASN A CA 1
ATOM 652 C C . ASN A 1 82 ? -15.185 1.423 15.298 1.00 93.44 82 ASN A C 1
ATOM 654 O O . ASN A 1 82 ? -14.340 0.590 15.618 1.00 93.44 82 ASN A O 1
ATOM 658 N N . MET A 1 83 ? -14.918 2.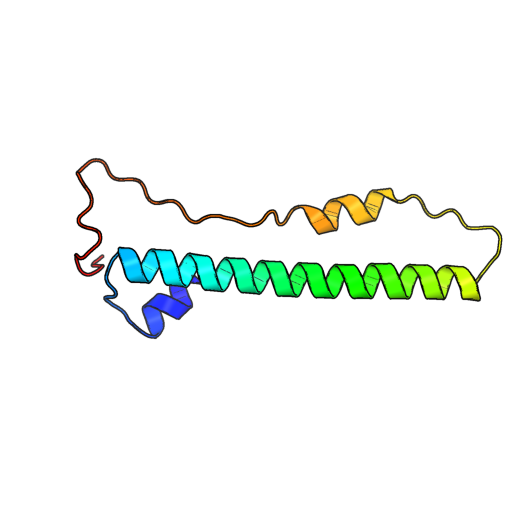446 14.485 1.00 92.50 83 MET A N 1
ATOM 659 C CA . MET A 1 83 ? -13.615 2.630 13.835 1.00 92.50 83 MET A CA 1
ATOM 660 C C . MET A 1 83 ? -12.460 2.864 14.824 1.00 92.50 83 MET A C 1
ATOM 662 O O . MET A 1 83 ? -11.309 2.594 14.497 1.00 92.50 83 MET A O 1
ATOM 666 N N . ASN A 1 84 ? -12.763 3.334 16.037 1.00 94.94 84 ASN A N 1
ATOM 667 C CA . ASN A 1 84 ? -11.774 3.549 17.096 1.00 94.94 84 ASN A CA 1
ATOM 668 C C . ASN A 1 84 ? -11.600 2.311 17.994 1.00 94.94 84 ASN A C 1
ATOM 670 O O . ASN A 1 84 ? -10.749 2.305 18.881 1.00 94.94 84 ASN A O 1
ATOM 674 N N . GLY A 1 85 ? -12.424 1.277 17.799 1.00 91.19 85 GLY A N 1
ATOM 675 C CA . GLY A 1 85 ? -12.300 0.007 18.501 1.00 91.19 85 GLY A CA 1
ATOM 676 C C . GLY A 1 85 ? -11.046 -0.738 18.058 1.00 91.19 85 GLY A C 1
ATOM 677 O O . GLY A 1 85 ? -10.657 -0.668 16.890 1.00 91.19 85 GLY A O 1
ATOM 678 N N . ARG A 1 86 ? -10.417 -1.454 18.996 1.00 92.06 86 ARG A N 1
ATOM 679 C CA . ARG A 1 86 ? -9.284 -2.329 18.683 1.00 92.06 86 ARG A CA 1
ATOM 680 C C . ARG A 1 86 ? -9.746 -3.511 17.846 1.00 92.06 86 ARG A C 1
ATOM 682 O O . ARG A 1 86 ? -10.791 -4.098 18.120 1.00 92.06 86 ARG A O 1
ATOM 689 N N . PHE A 1 87 ? -8.943 -3.857 16.852 1.00 88.50 87 PHE A N 1
ATOM 690 C CA . PHE A 1 87 ? -9.139 -5.040 16.043 1.00 88.50 87 PHE A CA 1
ATOM 691 C C . PHE A 1 87 ? -8.886 -6.294 16.886 1.00 88.50 87 PHE A C 1
ATOM 693 O O . PHE A 1 87 ? -7.824 -6.463 17.493 1.00 88.50 87 PHE A O 1
ATOM 700 N N . SER A 1 88 ? -9.881 -7.171 16.919 1.00 84.75 88 SER A N 1
ATOM 701 C CA . SER A 1 88 ? -9.825 -8.481 17.560 1.00 84.75 88 SER A CA 1
ATOM 702 C C . SER A 1 88 ? -10.467 -9.506 16.634 1.00 84.75 88 SER A C 1
ATOM 704 O O . SER A 1 88 ? -11.523 -9.222 16.061 1.00 84.75 88 SER A O 1
ATOM 706 N N . LEU A 1 89 ? -9.826 -10.666 16.503 1.00 69.19 89 LEU A N 1
ATOM 707 C CA . LEU A 1 89 ? -10.344 -11.826 15.778 1.00 69.19 89 LEU A CA 1
ATOM 708 C C . LEU A 1 89 ? -11.258 -12.671 16.668 1.00 69.19 89 LEU A C 1
ATOM 710 O O . LEU A 1 89 ? -10.963 -12.759 17.882 1.00 69.19 89 LEU A O 1
#

Sequence (89 aa):
QALIEILKNDPHPSLKDLMTNVSHEVHKASLNMHSRIKTYKKDLKEWHRRSCTEAAVSVSDTVALEMTNFQDPQLSSHKPLNMNGRFSL